Protein AF-A0A5J4P6I8-F1 (afdb_monomer_lite)

Foldseek 3Di:
DVQWDFDPPLDDPVGGAIEGEPQPDQPCPVPPPRPCVVPDDDDDPDDEDEPPPDPDPPNYDDPDPDDDDDDDDDFFDFWDDKDQDDDGCCCSVVNDPDDDDPPTDMDTDTHSVDKDWFKDKDWDAFQAVHKDKDWDDPAWDAPNDGDDRVDDPNTDDDSTGIHMYHDRRHGGDIDIDPGIDID

Sequence (183 aa):
NEAYSPSLDHRQDVGCNDIVDAAHYPWGWEMSGYDDGAWKEARILEQGQPYGLGTGYNWVLTPRDIPLMEEVSQRLGKIRRSNGLTVTDKFLKGQSPVVIPANQKVSVLIDQEFLTTAYPELTVSGGRGSSVRLTYAEALYKNGQKGNRNEIEGREIANAYFDQFYPDGGSNRLFRPLWFKTW

Radius of gyration: 20.54 Å; chains: 1; bounding box: 49×46×52 Å

pLDDT: mean 92.54, std 7.21, range [63.47, 98.38]

Organism: NCBI:txid433724

Structure (mmCIF, N/CA/C/O backbone):
data_AF-A0A5J4P6I8-F1
#
_entry.id   AF-A0A5J4P6I8-F1
#
loop_
_atom_site.group_PDB
_atom_site.id
_atom_site.type_symbol
_atom_site.label_atom_id
_atom_site.label_alt_id
_atom_site.label_comp_id
_atom_site.label_asym_id
_atom_site.label_entity_id
_atom_site.label_seq_id
_atom_site.pdbx_PDB_ins_code
_atom_site.Cartn_x
_atom_site.Cartn_y
_atom_site.Cartn_z
_atom_site.occupancy
_atom_site.B_iso_or_equiv
_atom_site.auth_seq_id
_atom_site.auth_comp_id
_atom_site.auth_asym_id
_atom_site.auth_atom_id
_atom_site.pdbx_PDB_model_num
ATOM 1 N N . ASN A 1 1 ? -2.063 -5.086 -18.030 1.00 70.12 1 ASN A N 1
ATOM 2 C CA . ASN A 1 1 ? -2.481 -5.902 -16.879 1.00 70.12 1 ASN A CA 1
ATOM 3 C C . ASN A 1 1 ? -3.661 -5.178 -16.251 1.00 70.12 1 ASN A C 1
ATOM 5 O O . ASN A 1 1 ? -3.492 -4.019 -15.905 1.00 70.12 1 ASN A O 1
ATOM 9 N N . GLU A 1 2 ? -4.837 -5.806 -16.209 1.00 88.06 2 GLU A N 1
ATOM 10 C CA . GLU A 1 2 ? -6.086 -5.207 -15.699 1.00 88.06 2 GLU A CA 1
ATOM 11 C C . GLU A 1 2 ? -6.138 -5.152 -14.166 1.00 88.06 2 GLU A C 1
ATOM 13 O O . GLU A 1 2 ? -6.984 -4.469 -13.600 1.00 88.06 2 GLU A O 1
ATOM 18 N N . ALA A 1 3 ? -5.195 -5.815 -13.489 1.00 91.81 3 ALA A N 1
ATOM 19 C CA . ALA A 1 3 ? -5.088 -5.794 -12.037 1.00 91.81 3 ALA A CA 1
ATOM 20 C C . ALA A 1 3 ? -4.771 -4.414 -11.472 1.00 91.81 3 ALA A C 1
ATOM 22 O O . ALA A 1 3 ? -5.100 -4.171 -10.323 1.00 91.81 3 ALA A O 1
ATOM 23 N N . TYR A 1 4 ? -4.126 -3.531 -12.238 1.00 91.38 4 TYR A N 1
ATOM 24 C CA . TYR A 1 4 ? -3.725 -2.205 -11.781 1.00 91.38 4 TYR A CA 1
ATOM 25 C C . TYR A 1 4 ? -4.449 -1.120 -12.558 1.00 91.38 4 TYR A C 1
ATOM 27 O O . TYR A 1 4 ? -4.482 -1.133 -13.790 1.00 91.38 4 TYR A O 1
ATOM 35 N N . SER A 1 5 ? -4.943 -0.125 -11.835 1.00 90.50 5 SER A N 1
ATOM 36 C CA . SER A 1 5 ? -5.418 1.119 -12.426 1.00 90.50 5 SER A CA 1
ATOM 37 C C . SER A 1 5 ? -5.009 2.315 -11.566 1.00 90.50 5 SER A C 1
ATOM 39 O O . SER A 1 5 ? -4.973 2.206 -10.338 1.00 90.50 5 SER A O 1
ATOM 41 N N . PRO A 1 6 ? -4.686 3.463 -12.185 1.00 87.25 6 PRO A N 1
ATOM 42 C CA . PRO A 1 6 ? -4.467 4.685 -11.433 1.00 87.25 6 PRO A CA 1
ATOM 43 C C . PRO A 1 6 ? -5.804 5.183 -10.883 1.00 87.25 6 PRO A C 1
ATOM 45 O O . PRO A 1 6 ? -6.789 5.284 -11.622 1.00 87.25 6 PRO A O 1
ATOM 48 N N . SER A 1 7 ? -5.842 5.573 -9.611 1.00 81.62 7 SER A N 1
ATOM 49 C CA . SER A 1 7 ? -6.968 6.366 -9.122 1.00 81.62 7 SER A CA 1
ATOM 50 C C . SER A 1 7 ? -6.955 7.739 -9.784 1.00 81.62 7 SER A C 1
ATOM 52 O O . SER A 1 7 ? -5.907 8.378 -9.919 1.00 81.62 7 SER A O 1
ATOM 54 N N . LEU A 1 8 ? -8.135 8.226 -10.158 1.00 79.00 8 LEU A N 1
ATOM 55 C CA . LEU A 1 8 ? -8.291 9.583 -10.676 1.00 79.00 8 LEU A CA 1
ATOM 56 C C . LEU A 1 8 ? -8.508 10.615 -9.562 1.00 79.00 8 LEU A C 1
ATOM 58 O O . LEU A 1 8 ? -8.435 11.812 -9.843 1.00 79.00 8 LEU A O 1
ATOM 62 N N . ASP A 1 9 ? -8.707 10.158 -8.327 1.00 76.19 9 ASP A N 1
ATOM 63 C CA . ASP A 1 9 ? -8.866 10.999 -7.147 1.00 76.19 9 ASP A CA 1
ATOM 64 C C . ASP A 1 9 ? -7.497 11.403 -6.582 1.00 76.19 9 ASP A C 1
ATOM 66 O O . ASP A 1 9 ? -6.596 10.572 -6.451 1.00 76.19 9 ASP A O 1
ATOM 70 N N . HIS A 1 10 ? -7.358 12.679 -6.201 1.00 69.38 10 HIS A N 1
ATOM 71 C CA . HIS A 1 10 ? -6.150 13.242 -5.577 1.00 69.38 10 HIS A CA 1
ATOM 72 C C . HIS A 1 10 ? -4.845 13.007 -6.371 1.00 69.38 10 HIS A C 1
ATOM 74 O O . HIS A 1 10 ? -3.821 12.636 -5.797 1.00 69.38 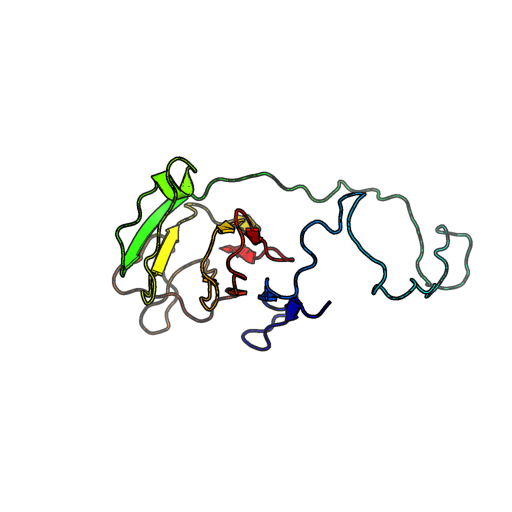10 HIS A O 1
ATOM 80 N N . ARG A 1 11 ? -4.872 13.242 -7.694 1.00 66.56 11 ARG A N 1
ATOM 81 C CA . ARG A 1 11 ? -3.678 13.177 -8.562 1.00 66.56 11 ARG A CA 1
ATOM 82 C C . ARG A 1 11 ? -2.609 14.191 -8.131 1.00 66.56 11 ARG A C 1
ATOM 84 O O . ARG A 1 11 ? -2.944 15.313 -7.753 1.00 66.56 11 ARG A O 1
ATOM 91 N N . GLN A 1 12 ? -1.339 13.808 -8.241 1.00 63.47 12 GLN A N 1
ATOM 92 C CA . GLN A 1 12 ? -0.173 14.656 -7.968 1.00 63.47 12 GLN A CA 1
ATOM 93 C C . GLN A 1 12 ? 0.857 14.552 -9.093 1.00 63.47 12 GLN A C 1
ATOM 95 O O . GLN A 1 12 ? 0.843 13.607 -9.883 1.00 63.47 12 GLN A O 1
ATOM 100 N N . ASP A 1 13 ? 1.800 15.492 -9.091 1.00 64.88 13 ASP A N 1
ATOM 101 C CA . ASP A 1 13 ? 2.867 15.613 -10.090 1.00 64.88 13 ASP A CA 1
ATOM 102 C C . ASP A 1 13 ? 3.827 14.409 -10.112 1.00 64.88 13 ASP A C 1
ATOM 104 O O . ASP A 1 13 ? 4.455 14.135 -11.131 1.00 64.88 13 ASP A O 1
ATOM 108 N N . VAL A 1 14 ? 3.922 13.662 -9.004 1.00 64.75 14 VAL A N 1
ATOM 109 C CA . VAL A 1 14 ? 4.837 12.514 -8.844 1.00 64.75 14 VAL A CA 1
ATOM 110 C C . VAL A 1 14 ? 4.170 11.145 -9.021 1.00 64.75 14 VAL A C 1
ATOM 112 O O . VAL A 1 14 ? 4.841 10.125 -8.894 1.00 64.75 14 VAL A O 1
ATOM 115 N N . GLY A 1 15 ? 2.867 11.095 -9.320 1.00 70.31 15 GLY A N 1
ATOM 116 C CA . GLY A 1 15 ? 2.156 9.845 -9.598 1.00 70.31 15 GLY A CA 1
ATOM 117 C C . GLY A 1 15 ? 0.717 9.803 -9.086 1.00 70.31 15 GLY A C 1
ATOM 118 O O . GLY A 1 15 ? 0.249 10.688 -8.368 1.00 70.31 15 GLY A O 1
ATOM 119 N N . CYS A 1 16 ? 0.006 8.747 -9.480 1.00 79.62 16 CYS A N 1
ATOM 120 C CA . CYS A 1 16 ? -1.340 8.456 -8.991 1.00 79.62 16 CYS A CA 1
ATOM 121 C C . CYS A 1 16 ? -1.294 7.533 -7.763 1.00 79.62 16 CYS A C 1
ATOM 123 O O . CYS A 1 16 ? -0.279 6.919 -7.442 1.00 79.62 16 CYS A O 1
ATOM 125 N N . ASN A 1 17 ? -2.427 7.463 -7.081 1.00 88.50 17 ASN A N 1
ATOM 126 C CA . ASN A 1 17 ? -2.763 6.429 -6.109 1.00 88.50 17 ASN A CA 1
ATOM 127 C C . ASN A 1 17 ? -3.005 5.090 -6.832 1.00 88.50 17 ASN A C 1
ATOM 129 O O . ASN A 1 17 ? -3.569 5.101 -7.934 1.00 88.50 17 ASN A O 1
ATOM 133 N N . ASP A 1 18 ? -2.648 3.962 -6.220 1.00 90.88 18 ASP A N 1
ATOM 134 C CA . ASP A 1 18 ? -2.824 2.644 -6.832 1.00 90.88 18 ASP A CA 1
ATOM 135 C C . ASP A 1 18 ? -4.169 2.017 -6.466 1.00 90.88 18 ASP A C 1
ATOM 137 O O . ASP A 1 18 ? -4.562 1.949 -5.298 1.00 90.88 18 ASP A O 1
ATOM 141 N N . ILE A 1 19 ? -4.867 1.504 -7.477 1.00 94.38 19 ILE A N 1
ATOM 142 C CA . ILE A 1 19 ? -6.018 0.623 -7.303 1.00 94.38 19 ILE A CA 1
ATOM 143 C C . ILE A 1 19 ? -5.641 -0.752 -7.845 1.00 94.38 19 ILE A C 1
ATOM 145 O O . ILE A 1 19 ? -5.364 -0.886 -9.039 1.00 94.38 19 ILE A O 1
ATOM 149 N N . VAL A 1 20 ? -5.655 -1.763 -6.972 1.00 95.62 20 VAL A N 1
ATOM 150 C CA . VAL A 1 20 ? -5.327 -3.147 -7.325 1.00 95.62 20 VAL A CA 1
ATOM 151 C C . VAL A 1 20 ? -6.529 -4.060 -7.147 1.00 95.62 20 VAL A C 1
ATOM 153 O O . VAL A 1 20 ? -7.048 -4.209 -6.037 1.00 95.62 20 VAL A O 1
ATOM 156 N N . ASP A 1 21 ? -6.932 -4.719 -8.227 1.00 97.12 21 ASP A N 1
ATOM 157 C CA . ASP A 1 21 ? -7.884 -5.823 -8.206 1.00 97.12 21 ASP A CA 1
ATOM 158 C C . ASP A 1 21 ? -7.139 -7.160 -8.244 1.00 97.12 21 ASP A C 1
ATOM 160 O O . ASP A 1 21 ? -6.591 -7.577 -9.269 1.00 97.12 21 ASP A O 1
ATOM 164 N N . ALA A 1 22 ? -7.117 -7.845 -7.099 1.00 97.06 22 ALA A N 1
ATOM 165 C CA . ALA A 1 22 ? -6.408 -9.108 -6.953 1.00 97.06 22 ALA A CA 1
ATOM 166 C C . ALA A 1 22 ? -7.011 -10.240 -7.787 1.00 97.06 22 ALA A C 1
ATOM 168 O O . ALA A 1 22 ? -6.310 -11.225 -8.015 1.00 97.06 22 ALA A O 1
ATOM 169 N N . ALA A 1 23 ? -8.269 -10.126 -8.230 1.00 96.56 23 ALA A N 1
ATOM 170 C CA . ALA A 1 23 ? -8.894 -11.138 -9.078 1.00 96.56 23 ALA A CA 1
ATOM 171 C C . ALA A 1 23 ? -8.227 -11.223 -10.460 1.00 96.56 23 ALA A C 1
ATOM 173 O O . ALA A 1 23 ? -8.217 -12.289 -11.070 1.00 96.56 23 ALA A O 1
ATOM 174 N N . HIS A 1 24 ? -7.632 -10.118 -10.922 1.00 95.50 24 HIS A N 1
ATOM 175 C CA . HIS A 1 24 ? -6.929 -10.027 -12.203 1.00 95.50 24 HIS A CA 1
ATOM 176 C C . HIS A 1 24 ? -5.403 -10.093 -12.054 1.00 95.50 24 HIS A C 1
ATOM 178 O O . HIS A 1 24 ? -4.680 -10.080 -13.052 1.00 95.50 24 HIS A O 1
ATOM 184 N N . TYR A 1 25 ? -4.887 -10.128 -10.822 1.00 95.25 25 TYR A N 1
ATOM 185 C CA . TYR A 1 25 ? -3.449 -10.153 -10.581 1.00 95.25 25 TYR A CA 1
ATOM 186 C C . TYR A 1 25 ? -2.867 -11.525 -10.962 1.00 95.25 25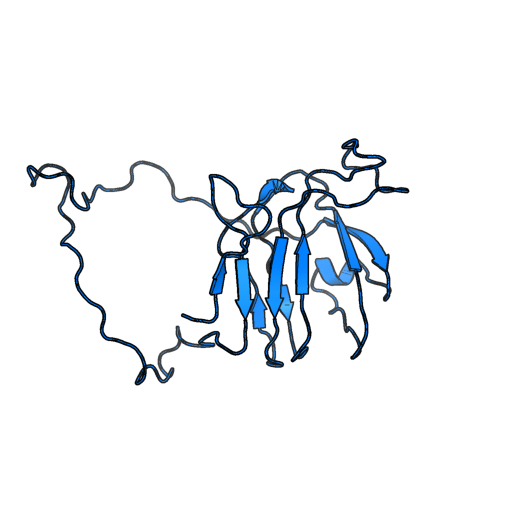 TYR A C 1
ATOM 188 O O . TYR A 1 25 ? -3.392 -12.550 -10.518 1.00 95.25 25 TYR A O 1
ATOM 196 N N . PRO A 1 26 ? -1.770 -11.584 -11.742 1.00 94.44 26 PRO A N 1
ATOM 197 C CA . PRO A 1 26 ? -1.192 -12.838 -12.219 1.00 94.44 26 PRO A CA 1
ATOM 198 C C . PRO A 1 26 ? -0.360 -13.503 -11.113 1.00 94.44 26 PRO A C 1
ATOM 200 O O . PRO A 1 26 ? 0.867 -13.518 -11.132 1.00 94.44 26 PRO A O 1
ATOM 203 N N . TRP A 1 27 ? -1.019 -13.993 -10.066 1.00 94.75 27 TRP A N 1
ATOM 204 C CA . TRP A 1 27 ? -0.339 -14.549 -8.899 1.00 94.75 27 TRP A CA 1
ATOM 205 C C . TRP A 1 27 ? 0.584 -15.711 -9.280 1.00 94.75 27 TRP A C 1
ATOM 207 O O . TRP A 1 27 ? 0.142 -16.694 -9.866 1.00 94.75 27 TRP A O 1
ATOM 217 N N . GLY A 1 28 ? 1.857 -15.613 -8.886 1.00 94.31 28 GLY A N 1
ATOM 218 C CA . GLY A 1 28 ? 2.868 -16.631 -9.176 1.00 94.31 28 GLY A CA 1
ATOM 219 C C . GLY A 1 28 ? 3.540 -16.505 -10.544 1.00 94.31 28 GLY A C 1
ATOM 220 O O . GLY A 1 28 ? 4.307 -17.395 -10.883 1.00 94.31 28 GLY A O 1
ATOM 221 N N . TRP A 1 29 ? 3.306 -15.427 -11.302 1.00 94.75 29 TRP A N 1
ATOM 222 C CA . TRP A 1 29 ? 3.911 -15.218 -12.629 1.00 94.75 29 TRP A CA 1
ATOM 223 C C . TRP A 1 29 ? 5.443 -15.269 -12.665 1.00 94.75 29 TRP A C 1
ATOM 225 O O . TRP A 1 29 ? 6.024 -15.604 -13.687 1.00 94.75 29 TRP A O 1
ATOM 235 N N . GLU A 1 30 ? 6.102 -14.963 -11.548 1.00 94.69 30 GLU A N 1
ATOM 236 C CA . GLU A 1 30 ? 7.565 -15.010 -11.414 1.00 94.69 30 GLU A CA 1
ATOM 237 C C . GLU A 1 30 ? 8.099 -16.448 -11.263 1.00 94.69 30 GLU A C 1
ATOM 239 O O . GLU A 1 30 ? 9.309 -16.676 -11.256 1.00 94.69 30 GLU A O 1
ATOM 244 N N . MET A 1 31 ? 7.211 -17.435 -11.111 1.00 96.19 31 MET A N 1
ATOM 245 C CA . MET A 1 31 ? 7.568 -18.831 -10.888 1.00 96.19 31 MET A CA 1
ATOM 246 C C . MET A 1 31 ? 7.651 -19.590 -12.215 1.00 96.19 31 MET A C 1
ATOM 248 O O . MET A 1 31 ? 6.774 -19.480 -13.063 1.00 96.19 31 MET A O 1
ATOM 252 N N . SER A 1 32 ? 8.646 -20.473 -12.339 1.00 95.06 32 SER A N 1
ATOM 253 C CA . SER A 1 32 ? 8.934 -21.260 -13.556 1.00 95.06 32 SER A CA 1
ATOM 254 C C . SER A 1 32 ? 7.780 -22.126 -14.098 1.00 95.06 32 SER A C 1
ATOM 256 O O . SER A 1 32 ? 7.913 -22.662 -15.193 1.00 95.06 32 SER A O 1
ATOM 258 N N . GLY A 1 33 ? 6.704 -22.337 -13.336 1.00 95.69 33 GLY A N 1
ATOM 259 C CA . GLY A 1 33 ? 5.559 -23.169 -13.727 1.00 95.69 33 GLY A CA 1
ATOM 260 C C . GLY A 1 33 ? 4.278 -22.384 -14.005 1.00 95.69 33 GLY A C 1
ATOM 261 O O . GLY A 1 33 ? 3.211 -22.990 -14.066 1.00 95.69 33 GLY A O 1
ATOM 262 N N . TYR A 1 34 ? 4.354 -21.057 -14.082 1.00 96.44 34 TYR A N 1
ATOM 263 C CA . TYR A 1 34 ? 3.201 -20.233 -14.412 1.00 96.44 34 TYR A CA 1
ATOM 264 C C . TYR A 1 34 ? 2.786 -20.440 -15.875 1.00 96.44 34 TYR A C 1
ATOM 266 O O . TYR A 1 34 ? 3.639 -20.490 -16.755 1.00 96.44 34 TYR A O 1
ATOM 274 N N . ASP A 1 35 ? 1.482 -20.557 -16.126 1.00 95.69 35 ASP A N 1
ATOM 275 C CA . ASP A 1 35 ? 0.940 -20.620 -17.486 1.00 95.69 35 ASP A CA 1
ATOM 276 C C . ASP A 1 35 ? 0.819 -19.204 -18.062 1.00 95.69 35 ASP A C 1
ATOM 278 O O . ASP A 1 35 ? -0.120 -18.457 -17.769 1.00 95.69 35 ASP A O 1
ATOM 282 N N . ASP A 1 36 ? 1.807 -18.823 -18.864 1.00 94.81 36 ASP A N 1
ATOM 283 C CA . ASP A 1 36 ? 1.885 -17.554 -19.578 1.00 94.81 36 ASP A CA 1
ATOM 284 C C . ASP A 1 36 ? 1.403 -17.655 -21.037 1.00 94.81 36 ASP A C 1
ATOM 286 O O . ASP A 1 36 ? 1.549 -16.698 -21.794 1.00 94.81 36 ASP A O 1
ATOM 290 N N . GLY A 1 37 ? 0.737 -18.747 -21.441 1.00 95.50 37 GLY A N 1
ATOM 291 C CA . GLY A 1 37 ? 0.322 -18.969 -22.835 1.00 95.50 37 GLY A CA 1
ATOM 292 C C . GLY A 1 37 ? -0.653 -17.927 -23.408 1.00 95.50 37 GLY A C 1
ATOM 293 O O . GLY A 1 37 ? -0.800 -17.811 -24.624 1.00 95.50 37 GLY A O 1
ATOM 294 N N . ALA A 1 38 ? -1.316 -17.144 -22.550 1.00 93.62 38 ALA A N 1
ATOM 295 C CA . ALA A 1 38 ? -2.182 -16.029 -22.946 1.00 93.62 38 ALA A CA 1
ATOM 296 C C . ALA A 1 38 ? -1.450 -14.674 -23.042 1.00 93.62 38 ALA A C 1
ATOM 298 O O . ALA A 1 38 ? -2.068 -13.657 -23.384 1.00 93.62 38 ALA A O 1
ATOM 299 N N . TRP A 1 39 ? -0.163 -14.614 -22.693 1.00 93.88 39 TRP A N 1
ATOM 300 C CA . TRP A 1 39 ? 0.610 -13.381 -22.750 1.00 93.88 39 TRP A CA 1
ATOM 301 C C . TRP A 1 39 ? 0.876 -12.971 -24.193 1.00 93.88 39 TRP A C 1
ATOM 303 O O . TRP A 1 39 ? 0.975 -13.781 -25.111 1.00 93.88 39 TRP A O 1
ATOM 313 N N . LYS A 1 40 ? 0.966 -11.659 -24.401 1.00 94.44 40 LYS A N 1
ATOM 314 C CA . LY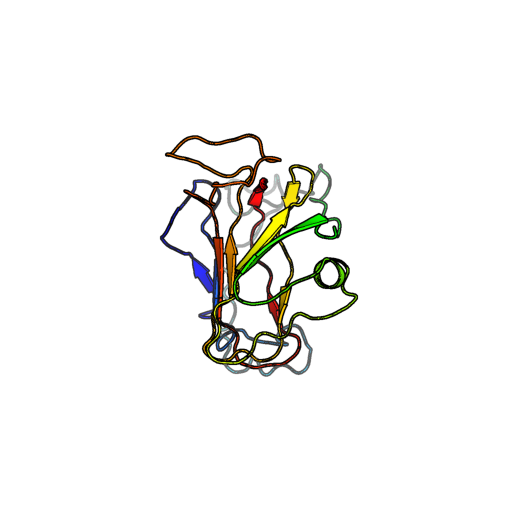S A 1 40 ? 1.350 -11.110 -25.698 1.00 94.44 40 LYS A CA 1
ATOM 315 C C . LYS A 1 40 ? 2.865 -11.102 -25.796 1.00 94.44 40 LYS A C 1
ATOM 317 O O . LYS A 1 40 ? 3.534 -10.714 -24.841 1.00 94.44 40 LYS A O 1
ATOM 322 N N . GLU A 1 41 ? 3.364 -11.428 -26.979 1.00 95.81 41 GLU A N 1
ATOM 323 C CA . GLU A 1 41 ? 4.781 -11.313 -27.304 1.00 95.81 41 GLU A CA 1
ATOM 324 C C . GLU A 1 41 ? 5.307 -9.902 -27.020 1.00 95.81 41 GLU A C 1
ATOM 326 O O . GLU A 1 41 ? 4.676 -8.889 -27.357 1.00 95.81 41 GLU A O 1
ATOM 331 N N . ALA A 1 42 ? 6.486 -9.839 -26.403 1.00 95.12 42 ALA A N 1
ATOM 332 C CA . ALA A 1 42 ? 7.185 -8.583 -26.205 1.00 95.12 42 ALA A CA 1
ATOM 333 C C . ALA A 1 42 ? 7.598 -8.007 -27.566 1.00 95.12 42 ALA A C 1
ATOM 335 O O . ALA A 1 42 ? 8.070 -8.718 -28.453 1.00 95.12 42 ALA A O 1
ATOM 336 N N . ARG A 1 43 ? 7.450 -6.690 -27.730 1.00 95.19 43 ARG A N 1
ATOM 337 C CA . ARG A 1 43 ? 7.905 -5.981 -28.931 1.00 95.19 43 ARG A CA 1
ATOM 338 C C . ARG A 1 43 ? 9.077 -5.078 -28.597 1.00 95.19 43 ARG A C 1
ATOM 340 O O . ARG A 1 43 ? 9.061 -4.383 -27.582 1.00 95.19 43 ARG A O 1
ATOM 347 N N . ILE A 1 44 ? 10.056 -5.041 -29.491 1.00 92.19 44 ILE A N 1
ATOM 348 C CA . ILE A 1 44 ? 11.136 -4.060 -29.423 1.00 92.19 44 ILE A CA 1
ATOM 349 C C . ILE A 1 44 ? 10.529 -2.688 -29.727 1.00 92.19 44 ILE A C 1
ATOM 351 O O . ILE A 1 44 ? 9.868 -2.517 -30.751 1.00 92.19 44 ILE A O 1
ATOM 355 N N . LEU A 1 45 ? 10.724 -1.729 -28.821 1.00 89.81 45 LEU A N 1
ATOM 356 C CA . LEU A 1 45 ? 10.380 -0.330 -29.072 1.00 89.81 45 LEU A CA 1
ATOM 357 C C . LEU A 1 45 ? 11.554 0.359 -29.766 1.00 89.81 45 LEU A C 1
ATOM 359 O O . LEU A 1 45 ? 11.434 0.777 -30.911 1.00 89.81 45 LEU A O 1
ATOM 363 N N . GLU A 1 46 ? 12.702 0.406 -29.094 1.00 87.94 46 GLU A N 1
ATOM 364 C CA . GLU A 1 46 ? 13.939 1.003 -29.592 1.00 87.94 46 GLU A CA 1
ATOM 365 C C . GLU A 1 46 ? 15.148 0.269 -29.000 1.00 87.94 46 GLU A C 1
ATOM 367 O O . GLU A 1 46 ? 15.046 -0.393 -27.964 1.00 87.94 46 GLU A O 1
ATOM 372 N N . GLN A 1 47 ? 16.302 0.380 -29.658 1.00 87.75 47 GLN A N 1
ATOM 373 C CA . GLN A 1 47 ? 17.557 -0.182 -29.168 1.00 87.75 47 GLN A CA 1
ATOM 374 C C . GLN A 1 47 ? 18.288 0.843 -28.293 1.00 87.75 47 GLN A C 1
ATOM 376 O O . GLN A 1 47 ? 18.534 1.965 -28.732 1.00 87.75 47 GLN A O 1
ATOM 381 N N . GLY A 1 48 ? 18.681 0.443 -27.082 1.00 89.75 48 GLY A N 1
ATOM 382 C CA . GLY A 1 48 ? 19.535 1.265 -26.224 1.00 89.75 48 GLY A CA 1
ATOM 383 C C . GLY A 1 48 ? 20.957 1.393 -26.775 1.00 89.75 48 GLY A C 1
ATOM 384 O O . GLY A 1 48 ? 21.500 0.434 -27.328 1.00 89.75 48 GLY A O 1
ATOM 385 N N . GLN A 1 49 ? 21.567 2.568 -26.614 1.00 89.94 49 GLN A N 1
ATOM 386 C CA . GLN A 1 49 ? 22.912 2.863 -27.122 1.00 89.94 49 GLN A CA 1
ATOM 387 C C . GLN A 1 49 ? 23.847 3.302 -25.992 1.00 89.94 49 GLN A C 1
ATOM 389 O O . GLN A 1 49 ? 23.456 4.148 -25.191 1.00 89.94 49 GLN A O 1
ATOM 394 N N . PRO A 1 50 ? 25.088 2.790 -25.909 1.00 89.94 50 PRO A N 1
ATOM 395 C CA . PRO A 1 50 ? 26.068 3.307 -24.961 1.00 89.94 50 PRO A CA 1
ATOM 396 C C . PRO A 1 50 ? 26.314 4.808 -25.148 1.00 89.94 50 PRO A C 1
ATOM 398 O O . PRO A 1 50 ? 26.370 5.306 -26.278 1.00 89.94 50 PRO A O 1
ATOM 401 N N . TYR A 1 51 ? 26.503 5.519 -24.037 1.00 88.75 51 TYR A N 1
ATOM 402 C CA . TYR A 1 51 ? 26.878 6.931 -24.051 1.00 88.75 51 TYR A CA 1
ATOM 403 C C . TYR A 1 51 ? 28.110 7.179 -24.942 1.00 88.75 51 TYR A C 1
ATOM 405 O O . TYR A 1 51 ? 29.133 6.508 -24.805 1.00 88.75 51 TYR A O 1
ATOM 413 N N . GLY A 1 52 ? 28.007 8.145 -25.862 1.00 87.19 52 GLY A N 1
ATOM 414 C CA . GLY A 1 52 ? 29.095 8.562 -26.756 1.00 87.19 52 GLY A CA 1
ATOM 415 C C . GLY A 1 52 ? 29.174 7.859 -28.119 1.00 87.19 52 GLY A C 1
ATOM 416 O O . GLY A 1 52 ? 30.000 8.262 -28.934 1.00 87.19 52 GLY A O 1
ATOM 417 N N . LEU A 1 53 ? 28.337 6.850 -28.403 1.00 85.06 53 LEU A N 1
ATOM 418 C CA . LEU A 1 53 ? 28.337 6.158 -29.707 1.00 85.06 53 LEU A CA 1
ATOM 419 C C . LEU A 1 53 ? 27.294 6.684 -30.708 1.00 85.06 53 LEU A C 1
ATOM 421 O O . LEU A 1 53 ? 27.458 6.497 -31.912 1.00 85.06 53 LEU A O 1
ATOM 425 N N . GLY A 1 54 ? 26.223 7.316 -30.226 1.00 77.06 54 GLY A N 1
ATOM 426 C CA . GLY A 1 54 ? 25.109 7.799 -31.044 1.00 77.06 54 GLY A CA 1
ATOM 427 C C . GLY A 1 54 ? 25.084 9.317 -31.212 1.00 77.06 54 GLY A C 1
ATOM 428 O O . GLY A 1 54 ? 25.603 10.057 -30.381 1.00 77.06 54 GLY A O 1
ATOM 429 N N . THR A 1 55 ? 24.429 9.788 -32.275 1.00 75.56 55 THR A N 1
ATOM 430 C CA . THR A 1 55 ? 24.126 11.216 -32.498 1.00 75.56 55 THR A CA 1
ATOM 431 C C . THR A 1 55 ? 22.712 11.609 -32.050 1.00 75.56 55 THR A C 1
ATOM 433 O O . THR A 1 55 ? 22.369 12.788 -32.086 1.00 75.56 55 THR A O 1
ATOM 436 N N . GLY A 1 56 ? 21.886 10.638 -31.640 1.00 73.38 56 GLY A N 1
ATOM 437 C CA . GLY A 1 56 ? 20.525 10.842 -31.135 1.00 73.38 56 GLY A CA 1
ATOM 438 C C . GLY A 1 56 ? 20.416 10.653 -29.619 1.00 73.38 56 GLY A C 1
ATOM 439 O O . GLY A 1 56 ? 21.274 10.034 -28.997 1.00 73.38 56 GLY A O 1
ATOM 440 N N . TYR A 1 57 ? 19.329 11.150 -29.028 1.00 69.44 57 TYR A N 1
ATOM 441 C CA . TYR A 1 57 ? 19.040 11.057 -27.587 1.00 69.44 57 TYR A CA 1
ATOM 442 C C . TYR A 1 57 ? 18.163 9.845 -27.217 1.00 69.44 57 TYR A C 1
ATOM 444 O O . TYR A 1 57 ? 17.385 9.906 -26.267 1.00 69.44 57 TYR A O 1
ATOM 452 N N . ASN A 1 58 ? 18.258 8.739 -27.957 1.00 75.62 58 ASN A N 1
ATOM 453 C CA . ASN A 1 58 ? 17.367 7.591 -27.769 1.00 75.62 58 ASN A CA 1
ATOM 454 C C . ASN A 1 58 ? 18.000 6.572 -26.810 1.00 75.62 58 ASN A C 1
ATOM 456 O O . ASN A 1 58 ? 19.082 6.060 -27.090 1.00 75.62 58 ASN A O 1
ATOM 460 N N . TRP A 1 59 ? 17.328 6.300 -25.682 1.00 85.19 59 TRP A N 1
ATOM 461 C CA . TRP A 1 59 ? 17.682 5.285 -24.669 1.00 85.19 59 TRP A CA 1
ATOM 462 C C . TRP A 1 59 ? 19.192 5.138 -24.412 1.00 85.19 59 TRP A C 1
ATOM 464 O O . TRP A 1 59 ? 19.763 4.051 -24.531 1.00 85.19 59 TRP A O 1
ATOM 474 N N . VAL A 1 60 ? 19.847 6.254 -24.078 1.00 90.56 60 VAL A N 1
ATOM 475 C CA . VAL A 1 60 ? 21.291 6.286 -23.823 1.00 90.56 60 VAL A CA 1
ATOM 476 C C . VAL A 1 60 ? 21.615 5.546 -22.525 1.00 90.56 60 VAL A C 1
ATOM 478 O O . VAL A 1 60 ? 21.118 5.889 -21.453 1.00 90.56 60 VAL A O 1
ATOM 481 N N . LEU A 1 61 ? 22.471 4.535 -22.623 1.00 91.44 61 LEU A N 1
ATOM 482 C CA . LEU A 1 61 ? 22.902 3.693 -21.518 1.00 91.44 61 LEU A CA 1
ATOM 483 C C . LEU A 1 61 ? 24.256 4.183 -21.002 1.00 91.44 61 LEU A C 1
ATOM 485 O O . LEU A 1 61 ? 25.256 4.172 -21.721 1.00 91.44 61 LEU A O 1
ATOM 489 N N . THR A 1 62 ? 24.295 4.579 -19.735 1.00 92.06 62 THR A N 1
ATOM 490 C CA . THR A 1 62 ? 25.526 4.897 -19.009 1.00 92.06 62 THR A CA 1
ATOM 491 C C . THR A 1 62 ? 25.559 4.097 -17.711 1.00 92.06 62 THR A C 1
ATOM 493 O O . THR A 1 62 ? 24.503 3.902 -17.098 1.00 92.06 62 THR A O 1
ATOM 496 N N . PRO A 1 63 ? 26.734 3.621 -17.262 1.00 94.12 63 PRO A N 1
ATOM 497 C CA . PRO A 1 63 ? 26.874 3.117 -15.907 1.00 94.12 63 PRO A CA 1
ATOM 498 C C . PRO A 1 63 ? 26.391 4.170 -14.908 1.00 94.12 63 PRO A C 1
ATOM 500 O O . PRO A 1 63 ? 26.691 5.356 -15.048 1.00 94.12 63 PRO A O 1
ATOM 503 N N . ARG A 1 64 ? 25.626 3.725 -13.911 1.00 93.94 64 ARG A N 1
ATOM 504 C CA . ARG A 1 64 ? 25.208 4.572 -12.795 1.00 93.94 64 ARG A CA 1
ATOM 505 C C . ARG A 1 64 ? 26.444 4.950 -11.967 1.00 93.94 64 ARG A C 1
ATOM 507 O O . ARG A 1 64 ? 27.234 4.073 -11.630 1.00 93.94 64 ARG A O 1
ATOM 514 N N . ASP A 1 65 ? 26.577 6.226 -11.621 1.00 96.00 65 ASP A N 1
ATOM 515 C CA . ASP A 1 65 ? 27.668 6.796 -10.812 1.00 96.00 65 ASP A CA 1
ATOM 516 C C . ASP A 1 65 ? 27.254 7.132 -9.364 1.00 96.00 65 ASP A C 1
ATOM 518 O O . ASP A 1 65 ? 28.100 7.451 -8.530 1.00 96.00 65 ASP A O 1
ATOM 522 N N . ILE A 1 66 ? 25.962 7.008 -9.049 1.00 96.06 66 ILE A N 1
ATOM 523 C CA . ILE A 1 66 ? 25.388 7.145 -7.705 1.00 96.06 66 ILE A CA 1
ATOM 524 C C . ILE A 1 66 ? 24.934 5.787 -7.131 1.00 96.06 66 ILE A C 1
ATOM 526 O O . ILE A 1 66 ? 24.726 4.831 -7.881 1.00 96.06 66 ILE A O 1
ATOM 530 N N . PRO A 1 67 ? 24.738 5.659 -5.808 1.00 95.75 67 PRO A N 1
ATOM 531 C CA . PRO A 1 67 ? 24.176 4.446 -5.216 1.00 95.75 67 PRO A CA 1
ATOM 532 C C . PRO A 1 67 ? 22.768 4.108 -5.733 1.00 95.75 67 PRO A C 1
ATOM 534 O O . PRO A 1 67 ? 22.037 4.964 -6.238 1.00 95.75 67 PRO A O 1
ATOM 537 N N . LEU A 1 68 ? 22.375 2.840 -5.587 1.00 94.38 68 LEU A N 1
ATOM 538 C CA . LEU A 1 68 ? 20.979 2.436 -5.754 1.00 94.38 68 LEU A CA 1
ATOM 539 C C . LEU A 1 68 ? 20.113 3.086 -4.672 1.00 94.38 68 LEU A C 1
ATOM 541 O O . LEU A 1 68 ? 20.580 3.336 -3.562 1.00 94.38 68 LEU A O 1
ATOM 545 N N . MET A 1 69 ? 18.843 3.314 -4.999 1.00 92.25 69 MET A N 1
ATOM 546 C CA . MET A 1 69 ? 17.848 3.639 -3.985 1.00 92.25 69 MET A CA 1
ATOM 547 C C . MET A 1 69 ? 17.769 2.477 -2.992 1.00 92.25 69 MET A C 1
ATOM 549 O O . MET A 1 69 ? 17.678 1.321 -3.405 1.00 92.25 69 MET A O 1
ATOM 553 N N . GLU A 1 70 ? 17.860 2.788 -1.703 1.00 93.25 70 GLU A N 1
ATOM 554 C CA . GLU A 1 70 ? 17.778 1.792 -0.641 1.00 93.25 70 GLU A CA 1
ATOM 555 C C . GLU A 1 70 ? 16.347 1.655 -0.125 1.00 93.25 70 GLU A C 1
ATOM 557 O O . GLU A 1 70 ? 15.605 2.631 -0.021 1.00 93.25 70 GLU A O 1
ATOM 562 N N . GLU A 1 71 ? 15.982 0.431 0.240 1.00 93.12 71 GLU A N 1
ATOM 563 C CA . GLU A 1 71 ? 14.742 0.126 0.939 1.00 93.12 71 GLU A CA 1
ATOM 564 C C . GLU A 1 71 ? 15.091 -0.686 2.183 1.00 93.12 71 GLU A C 1
ATOM 566 O O . GLU A 1 71 ? 15.790 -1.699 2.115 1.00 93.12 71 GLU A O 1
ATOM 571 N N . VAL A 1 72 ? 14.614 -0.229 3.339 1.00 94.69 72 VAL A N 1
ATOM 572 C CA . VAL A 1 72 ? 14.839 -0.897 4.621 1.00 94.69 72 VAL A CA 1
ATOM 573 C C . VAL A 1 72 ? 13.490 -1.245 5.221 1.00 94.69 72 VAL A C 1
ATOM 575 O O . VAL A 1 72 ? 12.647 -0.374 5.423 1.00 94.69 72 VAL A O 1
ATOM 578 N N . SER A 1 73 ? 13.292 -2.524 5.542 1.00 94.38 73 SER A N 1
ATOM 579 C CA . SER A 1 73 ? 12.074 -2.987 6.207 1.00 94.38 73 SER A CA 1
ATOM 580 C C . SER A 1 73 ? 11.905 -2.299 7.565 1.00 94.38 73 SER A C 1
ATOM 582 O O . SER A 1 73 ? 12.761 -2.412 8.443 1.00 94.38 73 SER A O 1
ATOM 584 N N . GLN A 1 74 ? 10.753 -1.660 7.770 1.00 93.69 74 GLN A N 1
ATOM 585 C CA . GLN A 1 74 ? 10.374 -1.003 9.021 1.00 93.69 74 GLN A CA 1
ATOM 586 C C . GLN A 1 74 ? 9.072 -1.600 9.560 1.00 93.69 74 GLN A C 1
ATOM 588 O O . GLN A 1 74 ? 8.174 -1.972 8.807 1.00 93.69 74 GLN A O 1
ATOM 593 N N . ARG A 1 75 ? 8.954 -1.695 10.888 1.00 93.69 75 ARG A N 1
ATOM 594 C CA . ARG A 1 75 ? 7.679 -2.026 11.536 1.00 93.69 75 ARG A CA 1
ATOM 595 C C . ARG A 1 75 ? 6.902 -0.748 11.820 1.00 93.69 75 ARG A C 1
ATOM 597 O O . ARG A 1 75 ? 7.490 0.261 12.204 1.00 93.69 75 ARG A O 1
ATOM 604 N N . LEU A 1 76 ? 5.585 -0.828 11.649 1.00 95.25 76 LEU A N 1
ATOM 605 C CA . LEU A 1 76 ? 4.672 0.251 12.010 1.00 95.25 76 LEU A CA 1
ATOM 606 C C . LEU A 1 76 ? 4.654 0.436 13.534 1.00 95.25 76 LEU A C 1
ATOM 608 O O . LEU A 1 76 ? 4.675 -0.552 14.269 1.00 95.25 76 LEU A O 1
ATOM 612 N N . GLY A 1 77 ? 4.613 1.692 13.986 1.00 94.38 77 GLY A N 1
ATOM 613 C CA . GLY A 1 77 ? 4.808 2.062 15.392 1.00 94.38 77 GLY A CA 1
ATOM 614 C C . GLY A 1 77 ? 3.702 1.571 16.328 1.00 94.38 77 GLY A C 1
ATOM 615 O O . GLY A 1 77 ? 3.888 0.609 17.076 1.00 94.38 77 GLY A O 1
ATOM 616 N N . LYS A 1 78 ? 2.539 2.233 16.305 1.00 96.56 78 LYS A N 1
ATOM 617 C CA . LYS A 1 78 ? 1.438 1.937 17.240 1.00 96.56 78 LYS A CA 1
ATOM 618 C C . LYS A 1 78 ? 0.050 2.217 16.688 1.00 96.56 78 LYS A C 1
ATOM 620 O O . LYS A 1 78 ? -0.150 3.084 15.837 1.00 96.56 78 LYS A O 1
ATOM 625 N N . ILE A 1 79 ? -0.939 1.527 17.241 1.00 97.69 79 ILE A N 1
ATOM 626 C CA . ILE A 1 79 ? -2.354 1.768 16.976 1.00 97.69 79 ILE A CA 1
ATOM 627 C C . ILE A 1 79 ? -2.857 2.873 17.901 1.00 97.69 79 ILE A C 1
ATOM 629 O O . ILE A 1 79 ? -2.824 2.762 19.123 1.00 97.69 79 ILE A O 1
ATOM 633 N N . ARG A 1 80 ? -3.359 3.953 17.301 1.00 97.25 80 ARG A N 1
ATOM 634 C CA . ARG A 1 80 ? -3.877 5.127 18.018 1.00 97.25 80 ARG A CA 1
ATOM 635 C C . ARG A 1 80 ? -5.388 5.106 18.192 1.00 97.25 80 ARG A C 1
ATOM 637 O O . ARG A 1 80 ? -5.898 5.657 19.162 1.00 97.25 80 ARG A O 1
ATOM 644 N N . ARG A 1 81 ? -6.109 4.512 17.239 1.00 97.38 81 ARG A N 1
ATOM 645 C CA . ARG A 1 81 ? -7.575 4.416 17.242 1.00 97.38 81 ARG A CA 1
ATOM 646 C C . ARG A 1 81 ? -8.001 3.196 16.439 1.00 97.38 81 ARG A C 1
ATOM 648 O O . ARG A 1 81 ? -7.445 2.943 15.376 1.00 97.38 81 ARG A O 1
ATOM 655 N N . SER A 1 82 ? -9.001 2.470 16.920 1.00 97.44 82 SER A N 1
ATOM 656 C CA . SER A 1 82 ? -9.666 1.414 16.156 1.00 97.44 82 SER A CA 1
ATOM 657 C C . SER A 1 82 ? -11.179 1.553 16.299 1.00 97.44 82 SER A C 1
ATOM 659 O O . SER A 1 82 ? -11.665 1.961 17.353 1.00 97.44 82 SER A O 1
ATOM 661 N N . ASN A 1 83 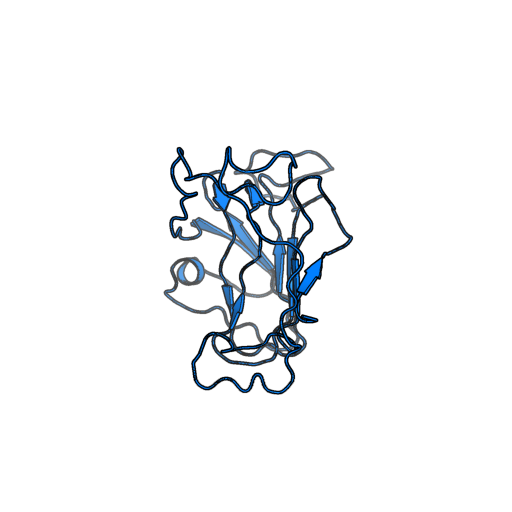? -11.918 1.284 15.225 1.00 97.19 83 ASN A N 1
ATOM 662 C CA . ASN A 1 83 ? -13.378 1.305 15.213 1.00 97.19 83 ASN A CA 1
ATOM 663 C C . ASN A 1 83 ? -13.911 0.045 14.525 1.00 97.19 83 ASN A C 1
ATOM 665 O O . ASN A 1 83 ? -13.333 -0.405 13.538 1.00 97.19 83 ASN A O 1
ATOM 669 N N . GLY A 1 84 ? -15.005 -0.521 15.039 1.00 96.94 84 GLY A N 1
ATOM 670 C CA . GLY A 1 84 ? -15.615 -1.762 14.535 1.00 96.94 84 GLY A CA 1
ATOM 671 C C . GLY A 1 84 ? -14.952 -3.063 15.013 1.00 96.94 84 GLY A C 1
ATOM 672 O O . GLY A 1 84 ? -15.594 -4.111 14.984 1.00 96.94 84 GLY A O 1
ATOM 673 N N . LEU A 1 85 ? -13.703 -3.010 15.488 1.00 96.62 85 LEU A N 1
ATOM 674 C CA . LEU A 1 85 ? -12.985 -4.126 16.110 1.00 96.62 85 LEU A CA 1
ATOM 675 C C . LEU A 1 85 ? -11.833 -3.588 16.968 1.00 96.62 85 LEU A C 1
ATOM 677 O O . LEU A 1 85 ? -11.183 -2.620 16.578 1.00 96.62 85 LEU A O 1
ATOM 681 N N . THR A 1 86 ? -11.538 -4.231 18.098 1.00 96.44 86 THR A N 1
ATOM 682 C CA . THR A 1 86 ? -10.318 -3.941 18.861 1.00 96.44 86 THR A CA 1
ATOM 683 C C . THR A 1 86 ? -9.105 -4.504 18.134 1.00 96.44 86 THR A C 1
ATOM 685 O O . THR A 1 86 ? -8.984 -5.714 17.949 1.00 96.44 86 THR A O 1
ATOM 688 N N . VAL A 1 87 ? -8.176 -3.625 17.765 1.00 97.50 87 VAL A N 1
ATOM 689 C CA . VAL A 1 87 ? -6.902 -4.006 17.150 1.00 97.50 87 VAL A CA 1
ATOM 690 C C . VAL A 1 87 ? -5.762 -3.587 18.070 1.00 97.50 87 VAL A C 1
ATOM 692 O O . VAL A 1 87 ? -5.765 -2.477 18.595 1.00 97.50 87 VAL A O 1
ATOM 695 N N . THR A 1 88 ? -4.799 -4.483 18.288 1.00 96.25 88 THR A N 1
ATOM 696 C CA . THR A 1 88 ? -3.647 -4.243 19.174 1.00 96.25 88 THR A CA 1
ATOM 697 C C . THR A 1 88 ? -2.345 -4.212 18.382 1.00 96.25 88 THR A C 1
ATOM 699 O O . THR A 1 88 ? -2.262 -4.795 17.300 1.00 96.25 88 THR A O 1
ATOM 702 N N . ASP A 1 89 ? -1.295 -3.617 18.952 1.00 97.00 89 ASP A N 1
ATOM 703 C CA . ASP A 1 89 ? 0.034 -3.527 18.324 1.00 97.00 89 ASP A CA 1
ATOM 704 C C . ASP A 1 89 ? 0.671 -4.893 18.020 1.00 97.00 89 ASP A C 1
ATOM 706 O O . ASP A 1 89 ? 1.637 -4.970 17.261 1.00 97.00 89 ASP A O 1
ATOM 710 N N . LYS A 1 90 ? 0.125 -5.995 18.558 1.00 96.75 90 LYS A N 1
ATOM 711 C CA . LYS A 1 90 ? 0.519 -7.355 18.158 1.00 96.75 90 LYS A CA 1
ATOM 712 C C . LYS A 1 90 ? 0.361 -7.573 16.652 1.00 96.75 90 LYS A C 1
ATOM 714 O O . LYS A 1 90 ? 1.155 -8.311 16.075 1.00 96.75 90 LYS A O 1
ATOM 719 N N . PHE A 1 91 ? -0.612 -6.913 16.021 1.00 96.75 91 PHE A N 1
ATOM 720 C CA . PHE A 1 91 ? -0.770 -6.917 14.569 1.00 96.75 91 PHE A CA 1
ATOM 721 C C . PHE A 1 91 ? 0.415 -6.267 13.860 1.00 96.75 91 PHE A C 1
ATOM 723 O O . PHE A 1 91 ? 1.054 -6.903 13.027 1.00 96.75 91 PHE A O 1
ATOM 730 N N . LEU A 1 92 ? 0.768 -5.041 14.254 1.00 96.19 92 LEU A N 1
ATOM 731 C CA . LEU A 1 92 ? 1.870 -4.286 13.647 1.00 96.19 92 LEU A CA 1
ATOM 732 C C . LEU A 1 92 ? 3.221 -4.996 13.819 1.00 96.19 92 LEU A C 1
ATOM 734 O O . LEU A 1 92 ? 4.094 -4.911 12.959 1.00 96.19 92 LEU A O 1
ATOM 738 N N . LYS A 1 93 ? 3.369 -5.751 14.912 1.00 94.00 93 LYS A N 1
ATOM 739 C CA . LYS A 1 93 ? 4.562 -6.548 15.234 1.00 94.00 93 LYS A CA 1
ATOM 740 C C . LYS A 1 93 ? 4.589 -7.926 14.560 1.00 94.00 93 LYS A C 1
ATOM 742 O O . LYS A 1 93 ? 5.540 -8.671 14.776 1.00 94.00 93 LYS A O 1
ATOM 747 N N . GLY A 1 94 ? 3.564 -8.288 13.782 1.00 93.06 94 GLY A N 1
ATOM 748 C CA . GLY A 1 94 ? 3.453 -9.603 13.138 1.00 93.06 94 GLY A CA 1
ATOM 749 C C . GLY A 1 94 ? 3.250 -10.766 14.118 1.00 93.06 94 GLY A C 1
ATOM 750 O O . GLY A 1 94 ? 3.508 -11.912 13.774 1.00 93.06 94 GLY A O 1
ATOM 751 N N . GLN A 1 95 ? 2.815 -10.483 15.347 1.00 96.00 95 GLN A N 1
ATOM 752 C CA . GLN A 1 95 ? 2.623 -11.478 16.409 1.00 96.00 95 GLN A CA 1
ATOM 753 C C . GLN A 1 95 ? 1.216 -12.088 16.400 1.00 96.00 95 GLN A C 1
ATOM 755 O O . GLN A 1 95 ? 1.008 -13.159 16.962 1.00 96.00 95 GLN A O 1
ATOM 760 N N . SER A 1 96 ? 0.234 -11.397 15.816 1.00 95.81 96 SER A N 1
ATOM 761 C CA . SER A 1 96 ? -1.144 -11.882 15.689 1.00 95.81 96 SER A CA 1
ATOM 762 C C . SER A 1 96 ? -1.829 -11.239 14.485 1.00 95.81 96 SER A C 1
ATOM 764 O O . SER A 1 96 ? -1.728 -10.022 14.336 1.00 95.81 96 SER A O 1
ATOM 766 N N . PRO A 1 97 ? -2.580 -11.990 13.661 1.00 96.75 97 PRO A N 1
ATOM 767 C CA . PRO A 1 97 ? -3.391 -11.395 12.607 1.00 96.75 97 PRO A CA 1
ATOM 768 C C . PRO A 1 97 ? -4.588 -10.629 13.187 1.00 96.75 97 PRO A C 1
ATOM 770 O O . PRO A 1 97 ? -4.988 -10.836 14.338 1.00 96.75 97 PRO A O 1
ATOM 773 N N . VAL A 1 98 ? -5.188 -9.782 12.351 1.00 97.56 98 VAL A N 1
ATOM 774 C CA . VAL A 1 98 ? -6.493 -9.157 12.598 1.00 97.56 98 VAL A CA 1
ATOM 775 C C . VAL A 1 98 ? -7.516 -9.863 11.730 1.00 97.56 98 VAL A C 1
ATOM 777 O O . VAL A 1 98 ? -7.411 -9.841 10.507 1.00 97.56 98 VAL A O 1
ATOM 780 N N . VAL A 1 99 ? -8.501 -10.495 12.361 1.00 97.62 99 VAL A N 1
ATOM 781 C CA . VAL A 1 99 ? -9.567 -11.208 11.653 1.00 97.62 99 VAL A CA 1
ATOM 782 C C . VAL A 1 99 ? -10.799 -10.318 11.610 1.00 97.62 99 VAL A C 1
ATOM 784 O O . VAL A 1 99 ? -11.399 -10.030 12.643 1.00 97.62 99 VAL A O 1
ATOM 787 N N . ILE A 1 100 ? -11.165 -9.875 10.409 1.00 97.69 100 ILE A N 1
ATOM 788 C CA . ILE A 1 100 ? -12.356 -9.057 10.175 1.00 97.69 100 ILE A CA 1
ATOM 789 C C . ILE A 1 100 ? -13.498 -9.992 9.744 1.00 97.69 100 ILE A C 1
ATOM 791 O O . ILE A 1 100 ? -13.364 -10.655 8.713 1.00 97.69 100 ILE A O 1
ATOM 795 N N . PRO A 1 101 ? -14.609 -10.082 10.500 1.00 96.94 101 PRO A N 1
ATOM 796 C CA . PRO A 1 101 ? -15.767 -10.874 10.092 1.00 96.94 101 PRO A CA 1
ATOM 797 C C . PRO A 1 101 ? -16.415 -10.337 8.810 1.00 96.94 101 PRO A C 1
ATOM 799 O O . PRO A 1 101 ? -16.289 -9.158 8.475 1.00 96.94 101 PRO A O 1
ATOM 802 N N . ALA A 1 102 ? -17.162 -11.194 8.113 1.00 96.31 102 ALA A N 1
ATOM 803 C CA . ALA A 1 102 ? -17.935 -10.778 6.947 1.00 96.31 102 ALA A CA 1
ATOM 804 C C . ALA A 1 102 ? -18.914 -9.642 7.297 1.00 96.31 102 ALA A C 1
ATOM 806 O O . ALA A 1 102 ? -19.463 -9.601 8.397 1.00 96.31 102 ALA A O 1
ATOM 807 N N . ASN A 1 103 ? -19.156 -8.749 6.333 1.00 96.06 103 ASN A N 1
ATOM 808 C CA . ASN A 1 103 ? -20.083 -7.614 6.446 1.00 96.06 103 ASN A CA 1
ATOM 809 C C . ASN A 1 103 ? -19.737 -6.586 7.539 1.00 96.06 103 ASN A C 1
ATOM 811 O O . ASN A 1 103 ? -20.602 -5.820 7.953 1.00 96.06 103 ASN A O 1
ATOM 815 N N . GLN A 1 104 ? -18.478 -6.532 7.980 1.00 97.62 104 GLN A N 1
ATOM 816 C CA . GLN A 1 104 ? -18.004 -5.538 8.941 1.00 97.62 104 GLN A CA 1
ATOM 817 C C . GLN A 1 104 ? -17.157 -4.459 8.268 1.00 97.62 104 GLN A C 1
ATOM 819 O O . GLN A 1 104 ? -16.372 -4.727 7.359 1.00 97.62 104 GLN A O 1
ATOM 824 N N . LYS A 1 105 ? -17.264 -3.230 8.781 1.00 98.00 105 LYS A N 1
ATOM 825 C CA . LYS A 1 105 ? -16.350 -2.131 8.461 1.00 98.00 105 LYS A CA 1
ATOM 826 C C . LYS A 1 105 ? -15.459 -1.862 9.667 1.00 98.00 105 LYS A C 1
ATOM 828 O O . LYS A 1 105 ? -15.954 -1.489 10.727 1.00 98.00 105 LYS A O 1
ATOM 833 N N . VAL A 1 106 ? -14.152 -2.022 9.484 1.00 98.19 106 VAL A N 1
ATOM 834 C CA . VAL A 1 106 ? -13.138 -1.744 10.507 1.00 98.19 106 VAL A CA 1
ATOM 835 C C . VAL A 1 106 ? -12.239 -0.621 10.013 1.00 98.19 106 VAL A C 1
ATOM 837 O O . VAL A 1 106 ? -11.842 -0.612 8.850 1.00 98.19 106 VAL A O 1
ATOM 840 N N . SER A 1 107 ? -11.916 0.332 10.885 1.00 97.50 107 SER A N 1
ATOM 841 C CA . SER A 1 107 ? -10.882 1.334 10.618 1.00 97.50 107 SER A CA 1
ATOM 842 C C . SER A 1 107 ? -9.839 1.327 11.724 1.00 97.50 107 SER A C 1
ATOM 844 O O . SER A 1 107 ? -10.167 1.179 12.902 1.00 97.50 107 SER A O 1
ATOM 846 N N . VAL A 1 108 ? -8.574 1.478 11.336 1.00 97.69 108 VAL A N 1
ATOM 847 C CA . VAL A 1 108 ? -7.428 1.503 12.247 1.00 97.69 108 VAL A CA 1
ATOM 848 C C . VAL A 1 108 ? -6.583 2.718 11.893 1.00 97.69 108 VAL A C 1
ATOM 850 O O . VAL A 1 108 ? -6.154 2.865 10.754 1.00 97.69 108 VAL A O 1
ATOM 853 N N . LEU A 1 109 ? -6.369 3.603 12.864 1.00 97.50 109 LEU A N 1
ATOM 854 C CA . LEU A 1 109 ? -5.414 4.698 12.759 1.00 97.50 109 LEU A CA 1
ATOM 855 C C . LEU A 1 109 ? -4.081 4.221 13.326 1.00 97.50 109 LEU A C 1
ATOM 857 O O . LEU A 1 109 ? -3.990 3.904 14.517 1.00 97.50 109 LEU A O 1
ATOM 861 N N . ILE A 1 110 ? -3.071 4.192 12.468 1.00 97.31 110 ILE A N 1
ATOM 862 C CA . ILE A 1 110 ? -1.712 3.778 12.799 1.00 97.31 110 ILE A CA 1
ATOM 863 C C . ILE A 1 110 ? -0.828 5.022 12.820 1.00 97.31 110 ILE A C 1
ATOM 865 O O . ILE A 1 110 ? -0.961 5.897 11.970 1.00 97.31 110 ILE A O 1
ATOM 869 N N . ASP A 1 111 ? 0.054 5.095 13.805 1.00 96.38 111 ASP A N 1
ATOM 870 C CA . ASP A 1 111 ? 1.046 6.150 13.967 1.00 96.38 111 ASP A CA 1
ATOM 871 C C . ASP A 1 111 ? 2.440 5.544 13.816 1.00 96.38 111 ASP A C 1
ATOM 873 O O . ASP A 1 111 ? 2.818 4.647 14.575 1.00 96.38 111 ASP A O 1
ATOM 877 N N . GLN A 1 112 ? 3.176 6.024 12.811 1.00 95.62 112 GLN A N 1
ATOM 878 C CA . GLN A 1 112 ? 4.557 5.625 12.533 1.00 95.62 112 GLN A CA 1
ATOM 879 C C . GLN A 1 112 ? 5.560 6.230 13.530 1.00 95.62 112 GLN A C 1
ATOM 881 O O . GLN A 1 112 ? 6.734 5.881 13.516 1.00 95.62 112 GLN A O 1
ATOM 886 N N . GLU A 1 113 ? 5.113 7.123 14.415 1.00 94.69 113 GLU A N 1
ATOM 887 C CA . GLU A 1 113 ? 5.880 7.809 15.462 1.00 94.69 113 GLU A CA 1
ATOM 888 C C . GLU A 1 113 ? 6.918 8.816 14.949 1.00 94.69 113 GLU A C 1
ATOM 890 O O . GLU A 1 113 ? 7.140 9.847 15.580 1.00 94.69 113 GLU A O 1
ATOM 895 N N . PHE A 1 114 ? 7.465 8.627 13.751 1.00 94.75 114 PHE A N 1
ATOM 896 C CA . PHE A 1 114 ? 8.329 9.561 13.020 1.00 94.75 114 PHE A CA 1
ATOM 897 C C . PHE A 1 114 ? 7.806 9.751 11.591 1.00 94.75 114 PHE A C 1
ATOM 899 O O . PHE A 1 114 ? 6.994 8.951 11.129 1.00 94.75 114 PHE A O 1
ATOM 906 N N . LEU A 1 115 ? 8.169 10.861 10.946 1.00 95.06 115 LEU A N 1
ATOM 907 C CA . LEU A 1 115 ? 7.804 11.107 9.551 1.00 95.06 115 LEU A CA 1
ATOM 908 C C . LEU A 1 115 ? 8.679 10.216 8.668 1.00 95.06 115 LEU A C 1
ATOM 910 O O . LEU A 1 115 ? 9.900 10.227 8.835 1.00 95.06 115 LEU A O 1
ATOM 914 N N . THR A 1 116 ? 8.079 9.456 7.758 1.00 94.75 116 THR A N 1
ATOM 915 C CA . THR A 1 116 ? 8.807 8.538 6.873 1.00 94.75 116 THR A CA 1
ATOM 916 C C . THR A 1 116 ? 8.354 8.678 5.428 1.00 94.75 116 THR A C 1
ATOM 918 O O . THR A 1 116 ? 7.268 9.183 5.156 1.00 94.75 116 THR A O 1
ATOM 921 N N . THR A 1 117 ? 9.185 8.196 4.508 1.00 94.44 117 THR A N 1
ATOM 922 C CA . THR A 1 117 ? 8.865 8.067 3.086 1.00 94.44 117 THR A CA 1
ATOM 923 C C . THR A 1 117 ? 9.027 6.600 2.715 1.00 94.44 117 THR A C 1
ATOM 925 O O . THR A 1 117 ? 10.148 6.105 2.634 1.00 94.44 117 THR A O 1
ATOM 928 N N . ALA A 1 118 ? 7.914 5.888 2.566 1.00 94.00 118 ALA A N 1
ATOM 929 C CA . ALA A 1 118 ? 7.906 4.434 2.401 1.00 94.00 118 ALA A CA 1
ATOM 930 C C . ALA A 1 118 ? 6.648 3.972 1.650 1.00 94.00 118 ALA A C 1
ATOM 932 O O . ALA A 1 118 ? 5.853 4.787 1.192 1.00 94.00 118 ALA A O 1
ATOM 933 N N . TYR A 1 119 ? 6.413 2.666 1.564 1.00 93.56 119 TYR A N 1
ATOM 934 C CA . TYR A 1 119 ? 5.106 2.083 1.243 1.00 93.56 119 TYR A CA 1
ATOM 935 C C . TYR A 1 119 ? 4.815 0.939 2.236 1.00 93.56 119 TYR A C 1
ATOM 937 O O . TYR A 1 119 ? 5.741 0.246 2.658 1.00 93.56 119 TYR A O 1
ATOM 945 N N . PRO A 1 120 ? 3.565 0.750 2.688 1.00 94.31 120 PRO A N 1
ATOM 946 C CA . PRO A 1 120 ? 3.213 -0.348 3.576 1.00 94.31 120 PRO A CA 1
ATOM 947 C C . PRO A 1 120 ? 3.055 -1.653 2.791 1.00 94.31 120 PRO A C 1
ATOM 949 O O . PRO A 1 120 ? 2.532 -1.676 1.678 1.00 94.31 120 PRO A O 1
ATOM 952 N N . GLU A 1 121 ? 3.426 -2.754 3.431 1.00 95.75 121 GLU A N 1
ATOM 953 C CA . GLU A 1 121 ? 3.136 -4.102 2.956 1.00 95.75 121 GLU A CA 1
ATOM 954 C C . GLU A 1 121 ? 2.050 -4.739 3.823 1.00 95.75 121 GLU A C 1
ATOM 956 O O . GLU A 1 121 ? 2.132 -4.739 5.056 1.00 95.75 121 GLU A O 1
ATOM 961 N N . LEU A 1 122 ? 1.024 -5.301 3.183 1.00 96.19 122 LEU A N 1
ATOM 962 C CA . LEU A 1 122 ? -0.083 -5.961 3.863 1.00 96.19 122 LEU A CA 1
ATOM 963 C C . LEU A 1 122 ? -0.300 -7.362 3.297 1.00 96.19 122 LEU A C 1
ATOM 965 O O . LEU A 1 122 ? -0.663 -7.528 2.137 1.00 96.19 122 LEU A O 1
ATOM 969 N N . THR A 1 123 ? -0.144 -8.379 4.143 1.00 97.38 123 THR A N 1
ATOM 970 C CA . THR A 1 123 ? -0.533 -9.752 3.800 1.00 97.38 123 THR A CA 1
ATOM 971 C C . THR A 1 123 ? -1.997 -9.991 4.161 1.00 97.38 123 THR A C 1
ATOM 973 O O . THR A 1 123 ? -2.392 -9.815 5.314 1.00 97.38 123 THR A O 1
ATOM 976 N N . VAL A 1 124 ? -2.800 -10.411 3.185 1.00 98.00 124 VAL A N 1
ATOM 977 C CA . VAL A 1 124 ? -4.245 -10.635 3.324 1.00 98.00 124 VAL A CA 1
ATOM 978 C C . VAL A 1 124 ? -4.603 -12.062 2.924 1.00 98.00 124 VAL A C 1
ATOM 980 O O . VAL A 1 124 ? -4.098 -12.595 1.939 1.00 98.00 124 VAL A O 1
ATOM 983 N N . SER A 1 125 ? -5.518 -12.666 3.679 1.00 98.31 125 SER A N 1
ATOM 984 C CA . SER A 1 125 ? -6.135 -13.953 3.355 1.00 98.31 125 SER A CA 1
ATOM 985 C C . SER A 1 125 ? -7.656 -13.812 3.356 1.00 98.31 125 SER A C 1
ATOM 987 O O . SER A 1 125 ? -8.218 -13.212 4.273 1.00 98.31 125 SER A O 1
ATOM 989 N N . GLY A 1 126 ? -8.335 -14.388 2.363 1.00 98.19 126 GLY A N 1
ATOM 990 C CA . GLY A 1 126 ? -9.788 -14.302 2.231 1.00 98.19 126 GLY A CA 1
ATOM 991 C C . GLY A 1 126 ? -10.262 -12.927 1.744 1.00 98.19 126 GLY A C 1
ATOM 992 O O . GLY A 1 126 ? -9.606 -12.275 0.937 1.00 98.19 126 GLY A O 1
ATOM 993 N N . GLY A 1 127 ? -11.446 -12.503 2.194 1.00 97.69 127 GLY A N 1
ATOM 994 C CA . GLY A 1 127 ? -11.958 -11.154 1.926 1.00 97.69 127 GLY A CA 1
ATOM 995 C C . GLY A 1 127 ? -12.450 -10.898 0.499 1.00 97.69 127 GLY A C 1
ATOM 996 O O . GLY A 1 127 ? -12.497 -9.742 0.085 1.00 97.69 127 GLY A O 1
ATOM 997 N N . ARG A 1 128 ? -12.839 -11.928 -0.263 1.00 98.06 128 ARG A N 1
ATOM 998 C CA . ARG A 1 128 ? -13.442 -11.727 -1.591 1.00 98.06 128 ARG A CA 1
ATOM 999 C C . ARG A 1 128 ? -14.640 -10.777 -1.511 1.00 98.06 128 ARG A C 1
ATOM 1001 O O . ARG A 1 128 ? -15.508 -10.961 -0.660 1.00 98.06 128 ARG A O 1
ATOM 1008 N N . GLY A 1 129 ? -14.680 -9.784 -2.397 1.00 97.19 129 GLY A N 1
ATOM 1009 C CA . GLY A 1 129 ? -15.737 -8.765 -2.433 1.00 97.19 129 GLY A CA 1
ATOM 1010 C C . GLY A 1 129 ? -15.612 -7.686 -1.351 1.00 97.19 129 GLY A C 1
ATOM 1011 O O . GLY A 1 129 ? -16.478 -6.822 -1.248 1.00 97.19 129 GLY A O 1
ATOM 1012 N N . SER A 1 130 ? -14.545 -7.718 -0.547 1.00 98.19 130 SER A N 1
ATOM 1013 C CA . SER A 1 130 ? -14.189 -6.628 0.362 1.00 98.19 130 SER A CA 1
ATOM 1014 C C . SER A 1 130 ? -13.254 -5.622 -0.314 1.00 98.19 130 SER A C 1
ATOM 1016 O O . SER A 1 130 ? -12.802 -5.812 -1.442 1.00 98.19 130 SER A O 1
ATOM 1018 N N . SER A 1 131 ? -12.953 -4.538 0.395 1.00 98.00 131 SER A N 1
ATOM 1019 C CA . SER A 1 131 ? -12.018 -3.513 -0.051 1.00 98.00 131 SER A CA 1
ATOM 1020 C C . SER A 1 131 ? -11.126 -3.100 1.117 1.00 98.00 131 SER A C 1
ATOM 1022 O O . SER A 1 131 ? -11.640 -2.803 2.198 1.00 98.00 131 SER A O 1
ATOM 1024 N N . VAL A 1 132 ? -9.817 -3.021 0.899 1.00 98.00 132 VAL A N 1
ATOM 1025 C CA . VAL A 1 132 ? -8.850 -2.509 1.874 1.00 98.00 132 VAL A CA 1
ATOM 1026 C C . VAL A 1 132 ? -8.294 -1.193 1.361 1.00 98.00 132 VAL A C 1
ATOM 1028 O O . VAL A 1 132 ? -7.674 -1.155 0.304 1.00 98.00 132 VAL A O 1
ATOM 1031 N N . ARG A 1 133 ? -8.534 -0.109 2.100 1.00 96.44 133 ARG A N 1
ATOM 1032 C CA . ARG A 1 133 ? -8.004 1.216 1.778 1.00 96.44 133 ARG A CA 1
ATOM 1033 C C . ARG A 1 133 ? -6.909 1.582 2.764 1.00 96.44 133 ARG A C 1
ATOM 1035 O O . ARG A 1 133 ? -7.163 1.607 3.967 1.00 96.44 133 ARG A O 1
ATOM 1042 N N . LEU A 1 134 ? -5.728 1.894 2.249 1.00 95.62 134 LEU A N 1
ATOM 1043 C CA . LEU A 1 134 ? -4.628 2.459 3.021 1.00 95.62 134 LEU A CA 1
ATOM 1044 C C . LEU A 1 134 ? -4.603 3.953 2.755 1.00 95.62 134 LEU A C 1
ATOM 1046 O O . LEU A 1 134 ? -4.566 4.345 1.601 1.00 95.62 134 LEU A O 1
ATOM 1050 N N . THR A 1 135 ? -4.680 4.783 3.790 1.00 95.00 135 THR A N 1
ATOM 1051 C CA . THR A 1 135 ? -4.703 6.242 3.645 1.00 95.00 135 THR A CA 1
ATOM 1052 C C . THR A 1 135 ? -3.544 6.854 4.422 1.00 95.00 135 THR A C 1
ATOM 1054 O O . THR A 1 135 ? -3.313 6.481 5.571 1.00 95.00 135 THR A O 1
ATOM 1057 N N . TYR A 1 136 ? -2.842 7.800 3.802 1.00 94.00 136 TYR A N 1
ATOM 1058 C CA . TYR A 1 136 ? -1.576 8.347 4.289 1.00 94.00 136 TYR A CA 1
ATOM 1059 C C . TYR A 1 136 ? -1.722 9.816 4.668 1.00 94.00 136 TYR A C 1
ATOM 1061 O O . TYR A 1 136 ? -2.246 10.611 3.887 1.00 94.00 136 TYR A O 1
ATOM 1069 N N . ALA A 1 137 ? -1.244 10.194 5.850 1.00 94.19 137 ALA A N 1
ATOM 1070 C CA . ALA A 1 137 ? -1.264 11.579 6.294 1.00 94.19 137 ALA A CA 1
ATOM 1071 C C . ALA A 1 137 ? -0.124 11.857 7.274 1.00 94.19 137 ALA A C 1
ATOM 1073 O O . ALA A 1 137 ? 0.012 11.155 8.268 1.00 94.19 137 ALA A O 1
ATOM 1074 N N . GLU A 1 138 ? 0.613 12.945 7.047 1.00 94.31 138 GLU A N 1
ATOM 1075 C CA . GLU A 1 138 ? 1.663 13.409 7.968 1.00 94.31 138 GLU A CA 1
ATOM 1076 C C . GLU A 1 138 ? 1.097 13.910 9.311 1.00 94.31 138 GLU A C 1
ATOM 1078 O O . GLU A 1 138 ? 1.780 13.914 10.337 1.00 94.31 138 GLU A O 1
ATOM 1083 N N . ALA A 1 139 ? -0.145 14.408 9.290 1.00 94.81 139 ALA A N 1
ATOM 1084 C CA . ALA A 1 139 ? -0.893 14.868 10.455 1.00 94.81 139 ALA A CA 1
ATOM 1085 C C . ALA A 1 139 ? -2.400 14.906 10.160 1.00 94.81 139 ALA A C 1
ATOM 1087 O O . ALA A 1 139 ? -2.824 14.951 9.004 1.00 94.81 139 ALA A O 1
ATOM 1088 N N . LEU A 1 140 ? -3.208 14.935 11.221 1.00 96.25 140 LEU A N 1
ATOM 1089 C CA . LEU A 1 140 ? -4.667 14.969 11.128 1.00 96.25 140 LEU A CA 1
ATOM 1090 C C . LEU A 1 140 ? -5.231 16.394 11.156 1.00 96.25 140 LEU A C 1
ATOM 1092 O O . LEU A 1 140 ? -4.601 17.336 11.646 1.00 96.25 140 LEU A O 1
ATOM 1096 N N . TYR A 1 141 ? -6.466 16.535 10.687 1.00 96.50 141 TYR A N 1
ATOM 1097 C CA . TYR A 1 141 ? -7.176 17.802 10.568 1.00 96.50 141 TYR A CA 1
ATOM 1098 C C . TYR A 1 141 ? -8.312 17.916 11.583 1.00 96.50 141 TYR A C 1
ATOM 1100 O O . TYR A 1 141 ? -8.914 16.921 11.982 1.00 96.50 141 TYR A O 1
ATOM 1108 N N . LYS A 1 142 ? -8.618 19.150 11.987 1.00 96.06 142 LYS A N 1
ATOM 1109 C CA . LYS A 1 142 ? -9.849 19.516 12.702 1.00 96.06 142 LYS A CA 1
ATOM 1110 C C . LYS A 1 142 ? -10.332 20.853 12.166 1.00 96.06 142 LYS A C 1
ATOM 1112 O O . LYS A 1 142 ? -9.548 21.795 12.107 1.00 96.06 142 LYS A O 1
ATOM 1117 N N . ASN A 1 143 ? -11.598 20.932 11.757 1.00 94.25 143 ASN A N 1
ATOM 1118 C CA . ASN A 1 143 ? -12.193 22.144 11.178 1.00 94.25 143 ASN A CA 1
ATOM 1119 C C . ASN A 1 143 ? -11.357 22.725 10.015 1.00 94.25 143 ASN A C 1
ATOM 1121 O O . ASN A 1 143 ? -11.124 23.928 9.947 1.00 94.25 143 ASN A O 1
ATOM 1125 N N . GLY A 1 144 ? -10.831 21.856 9.145 1.00 92.56 144 GLY A N 1
ATOM 1126 C CA . GLY A 1 144 ? -9.989 22.252 8.008 1.00 92.56 144 GLY A CA 1
ATOM 1127 C C . GLY A 1 144 ? -8.553 22.668 8.356 1.00 92.56 144 GLY A C 1
ATOM 1128 O O . GLY A 1 144 ? -7.779 22.961 7.450 1.00 92.56 144 GLY A O 1
ATOM 1129 N N . GLN A 1 145 ? -8.153 22.656 9.632 1.00 93.88 145 GLN A N 1
ATOM 1130 C CA . GLN A 1 145 ? -6.801 23.027 10.060 1.00 93.88 145 GLN A CA 1
ATOM 1131 C C . GLN A 1 145 ? -5.943 21.795 10.368 1.00 93.88 145 GLN A C 1
ATOM 1133 O O . GLN A 1 145 ? -6.324 20.955 11.193 1.00 93.88 145 GLN A O 1
ATOM 1138 N N . LYS A 1 146 ? -4.769 21.707 9.725 1.00 94.25 146 LYS A N 1
ATOM 1139 C CA . LYS A 1 146 ? -3.759 20.667 9.984 1.00 94.25 146 LYS A CA 1
ATOM 1140 C C . LYS A 1 146 ? -3.200 20.850 11.397 1.00 94.25 146 LYS A C 1
ATOM 1142 O O . LYS A 1 146 ? -2.841 21.958 11.785 1.00 94.25 146 LYS A O 1
ATOM 1147 N N . GLY A 1 147 ? -3.178 19.776 12.179 1.00 93.88 147 GLY A N 1
ATOM 1148 C CA . GLY A 1 147 ? -2.696 19.784 13.558 1.00 93.88 147 GLY A CA 1
ATOM 1149 C C . GLY A 1 147 ? -1.245 19.351 13.722 1.00 93.88 147 GLY A C 1
ATOM 1150 O O . GLY A 1 147 ? -0.548 19.033 12.760 1.00 93.88 147 GLY A O 1
ATOM 1151 N N . ASN A 1 148 ? -0.825 19.263 14.984 1.00 94.69 148 ASN A N 1
ATOM 1152 C CA . ASN A 1 148 ? 0.353 18.494 15.362 1.00 94.69 148 ASN A CA 1
ATOM 1153 C C . ASN A 1 148 ? 0.074 16.998 15.140 1.00 94.69 148 ASN A C 1
ATOM 1155 O O . ASN A 1 148 ? -0.988 16.505 15.519 1.00 94.69 148 ASN A O 1
ATOM 1159 N N . ARG A 1 149 ? 1.036 16.264 14.573 1.00 93.19 149 ARG A N 1
ATOM 1160 C CA . ARG A 1 149 ? 0.896 14.828 14.276 1.00 93.19 149 ARG A CA 1
ATOM 1161 C C . ARG A 1 149 ? 0.589 13.950 15.493 1.00 93.19 149 ARG A C 1
ATOM 1163 O O . ARG A 1 149 ? -0.036 12.905 15.357 1.00 93.19 149 ARG A O 1
ATOM 1170 N N . ASN A 1 150 ? 0.981 14.388 16.689 1.00 94.06 150 ASN A N 1
ATOM 1171 C CA . ASN A 1 150 ? 0.732 13.650 17.925 1.00 94.06 150 ASN A CA 1
ATOM 1172 C C . ASN A 1 150 ? -0.712 13.802 18.431 1.00 94.06 150 ASN A C 1
ATOM 1174 O O . ASN A 1 150 ? -1.172 12.970 19.221 1.00 94.06 150 ASN A O 1
ATOM 1178 N N . GLU A 1 151 ? -1.439 14.825 17.979 1.00 95.56 151 GLU A N 1
ATOM 1179 C CA . GLU A 1 151 ? -2.813 15.095 18.391 1.00 95.56 151 GLU A CA 1
ATOM 1180 C C . GLU A 1 151 ? -3.806 14.364 17.485 1.00 95.56 151 GLU A C 1
ATOM 1182 O O . GLU A 1 151 ? -3.853 14.595 16.278 1.00 95.56 151 GLU A O 1
ATOM 1187 N N . ILE A 1 152 ? -4.645 13.512 18.078 1.00 95.94 152 ILE A N 1
ATOM 1188 C CA . ILE A 1 152 ? -5.642 12.718 17.336 1.00 95.94 152 ILE A CA 1
ATOM 1189 C C . ILE A 1 152 ? -7.089 12.974 17.771 1.00 95.94 152 ILE A C 1
ATOM 1191 O O . ILE A 1 152 ? -8.023 12.570 17.077 1.00 95.94 152 ILE A O 1
ATOM 1195 N N . GLU A 1 153 ? -7.285 13.617 18.922 1.00 95.94 153 GLU A N 1
ATOM 1196 C CA . GLU A 1 153 ? -8.602 13.744 19.542 1.00 95.94 153 GLU A CA 1
ATOM 1197 C C . GLU A 1 153 ? -9.489 14.729 18.775 1.00 95.94 153 GLU A C 1
ATOM 1199 O O . GLU A 1 153 ? -9.087 15.860 18.485 1.00 95.94 153 GLU A O 1
ATOM 1204 N N . GLY A 1 154 ? -10.696 14.286 18.413 1.00 95.31 154 GLY A N 1
ATOM 1205 C CA . GLY A 1 154 ? -11.592 15.033 17.526 1.00 95.31 154 GLY A CA 1
ATOM 1206 C C . GLY A 1 154 ? -10.978 15.411 16.170 1.00 95.31 154 GLY A C 1
ATOM 1207 O O . GLY A 1 154 ? -11.411 16.398 15.574 1.00 95.31 154 GLY A O 1
ATOM 1208 N N . ARG A 1 155 ? -9.945 14.684 15.717 1.00 96.12 155 ARG A N 1
ATOM 1209 C CA . ARG A 1 155 ? -9.258 14.902 14.440 1.00 96.12 155 ARG A CA 1
ATOM 1210 C C . ARG A 1 155 ? -9.466 13.727 13.481 1.00 96.12 155 ARG A C 1
ATOM 1212 O O . ARG A 1 155 ? -9.643 12.566 13.884 1.00 96.12 155 ARG A O 1
ATOM 1219 N N . GLU A 1 156 ? -9.409 14.037 12.194 1.00 95.19 156 GLU A N 1
ATOM 1220 C CA . GLU A 1 156 ? -9.646 13.102 11.096 1.00 95.19 156 GLU A CA 1
ATOM 1221 C C . GLU A 1 156 ? -8.581 13.205 10.006 1.00 95.19 156 GLU A C 1
ATOM 1223 O O . GLU A 1 156 ? -7.854 14.194 9.901 1.00 95.19 156 GLU A O 1
ATOM 1228 N N . ILE A 1 157 ? -8.477 12.150 9.201 1.00 93.62 157 ILE A N 1
ATOM 1229 C CA . ILE A 1 157 ? -7.683 12.199 7.980 1.00 93.62 157 ILE A CA 1
ATOM 1230 C C . ILE A 1 157 ? -8.500 12.967 6.937 1.00 93.62 157 ILE A C 1
ATOM 1232 O O . ILE A 1 157 ? -9.643 12.604 6.671 1.00 93.62 157 ILE A O 1
ATOM 1236 N N . ALA A 1 158 ? -7.908 13.998 6.340 1.00 87.12 158 ALA A N 1
ATOM 1237 C CA . ALA A 1 158 ? -8.518 14.795 5.282 1.00 87.12 158 ALA A CA 1
ATOM 1238 C C . ALA A 1 158 ? -7.492 15.064 4.175 1.00 87.12 158 ALA A C 1
ATOM 1240 O O . ALA A 1 158 ? -6.305 15.201 4.465 1.00 87.12 158 ALA A O 1
ATOM 1241 N N . ASN A 1 159 ? -7.961 15.167 2.924 1.00 76.88 159 ASN A N 1
ATOM 1242 C CA . ASN A 1 159 ? -7.138 15.465 1.739 1.00 76.88 159 ASN A CA 1
ATOM 1243 C C . ASN A 1 159 ? -5.926 14.532 1.573 1.00 76.88 159 ASN A C 1
ATOM 1245 O O . ASN A 1 159 ? -4.825 14.980 1.260 1.00 76.88 159 ASN A O 1
ATOM 1249 N N . ALA A 1 160 ? -6.122 13.243 1.838 1.00 83.00 160 ALA A N 1
ATOM 1250 C CA . ALA A 1 160 ? -5.041 12.278 1.944 1.00 83.00 160 ALA A CA 1
ATOM 1251 C C . ALA A 1 160 ? -4.907 11.391 0.706 1.00 83.00 160 ALA A C 1
ATOM 1253 O O . ALA A 1 160 ? -5.896 11.028 0.064 1.00 83.00 160 ALA A O 1
ATOM 1254 N N . TYR A 1 161 ? -3.668 10.985 0.438 1.00 87.75 161 TYR A N 1
ATOM 1255 C CA . TYR A 1 161 ? -3.367 9.922 -0.511 1.00 87.75 161 TYR A CA 1
ATOM 1256 C C . TYR A 1 161 ? -3.917 8.605 -0.009 1.00 87.75 161 TYR A C 1
ATOM 1258 O O . TYR A 1 161 ? -4.020 8.382 1.203 1.00 87.75 161 TYR A O 1
ATOM 1266 N N . PHE A 1 162 ? -4.226 7.714 -0.936 1.00 92.62 162 PHE A N 1
ATOM 1267 C CA . PHE A 1 162 ? -4.624 6.375 -0.567 1.00 92.62 162 PHE A CA 1
ATOM 1268 C C . PHE A 1 162 ? -4.223 5.367 -1.621 1.00 92.62 162 PHE A C 1
ATOM 1270 O O . PHE A 1 162 ? -4.173 5.703 -2.787 1.00 92.62 162 PHE A O 1
ATOM 1277 N N . ASP A 1 163 ? -4.050 4.122 -1.217 1.00 94.62 163 ASP A N 1
ATOM 1278 C CA . ASP A 1 163 ? -4.063 2.992 -2.137 1.00 94.62 163 ASP A CA 1
ATOM 1279 C C . ASP A 1 163 ? -5.260 2.107 -1.795 1.00 94.62 163 ASP A C 1
ATOM 1281 O O . ASP A 1 163 ? -5.718 2.045 -0.645 1.00 94.62 163 ASP A O 1
ATOM 1285 N N . GLN A 1 164 ? -5.816 1.461 -2.811 1.00 96.00 164 GLN A N 1
ATOM 1286 C CA . GLN A 1 164 ? -7.019 0.654 -2.704 1.00 96.00 164 GLN A CA 1
ATOM 1287 C C . GLN A 1 164 ? -6.742 -0.749 -3.226 1.00 96.00 164 GLN A C 1
ATOM 1289 O O . GLN A 1 164 ? -6.369 -0.938 -4.376 1.00 96.00 164 GLN A O 1
ATOM 1294 N N . PHE A 1 165 ? -7.007 -1.745 -2.392 1.00 97.69 165 PHE A N 1
ATOM 1295 C CA . PHE A 1 165 ? -6.881 -3.150 -2.751 1.00 97.69 165 PHE A CA 1
ATOM 1296 C C . PHE A 1 165 ? -8.243 -3.839 -2.683 1.00 97.69 165 PHE A C 1
ATOM 1298 O O . PHE A 1 165 ? -9.004 -3.619 -1.734 1.00 97.69 165 PHE A O 1
ATOM 1305 N N . TYR A 1 166 ? -8.540 -4.683 -3.667 1.00 98.25 166 TYR A N 1
ATOM 1306 C CA . TYR A 1 166 ? -9.713 -5.554 -3.710 1.00 98.25 166 TYR A CA 1
ATOM 1307 C C . TYR A 1 166 ? -9.252 -7.016 -3.639 1.00 98.25 166 TYR A C 1
ATOM 1309 O O . TYR A 1 166 ? -8.742 -7.537 -4.631 1.00 98.25 166 TYR A O 1
ATOM 1317 N N . PRO A 1 167 ? -9.360 -7.681 -2.471 1.00 98.38 167 PRO A N 1
ATOM 1318 C CA . PRO A 1 167 ? -8.936 -9.072 -2.317 1.00 98.38 167 PRO A CA 1
ATOM 1319 C C . PRO A 1 167 ? -9.770 -10.065 -3.141 1.00 98.38 167 PRO A C 1
ATOM 1321 O O . PRO A 1 167 ? -10.990 -9.938 -3.253 1.00 98.38 167 PRO A O 1
ATOM 1324 N N . ASP A 1 168 ? -9.116 -11.115 -3.645 1.00 98.12 168 ASP A N 1
ATOM 1325 C CA . ASP A 1 168 ? -9.708 -12.186 -4.466 1.00 98.12 168 ASP A CA 1
ATOM 1326 C C . ASP A 1 168 ? -10.285 -13.350 -3.629 1.00 98.12 168 ASP A C 1
ATOM 1328 O O . ASP A 1 168 ? -11.016 -14.214 -4.127 1.00 98.12 168 ASP A O 1
ATOM 1332 N N . GLY A 1 169 ? -9.991 -13.380 -2.327 1.00 98.12 169 GLY A N 1
ATOM 1333 C CA . GLY A 1 169 ? -10.322 -14.499 -1.447 1.00 98.12 169 GLY A CA 1
ATOM 1334 C C . GLY A 1 169 ? -9.210 -15.535 -1.289 1.00 98.12 169 GLY A C 1
ATOM 1335 O O . GLY A 1 169 ? -9.412 -16.500 -0.553 1.00 98.12 169 GLY A O 1
ATOM 1336 N N . GLY A 1 170 ? -8.070 -15.365 -1.961 1.00 98.06 170 GLY A N 1
ATOM 1337 C CA . GLY A 1 170 ? -6.909 -16.238 -1.836 1.00 98.06 170 GLY A CA 1
ATOM 1338 C C . GLY A 1 170 ? -6.233 -16.122 -0.470 1.00 98.06 170 GLY A C 1
ATOM 1339 O O . GLY A 1 170 ? -6.551 -15.252 0.339 1.00 98.06 170 GLY A O 1
ATOM 1340 N N . SER A 1 171 ? -5.292 -17.019 -0.196 1.00 97.44 171 SER A N 1
ATOM 1341 C CA . SER A 1 171 ? -4.476 -16.991 1.020 1.00 97.44 171 SER A CA 1
ATOM 1342 C C . SER A 1 171 ? -3.161 -16.255 0.790 1.00 97.44 171 SER A C 1
ATOM 1344 O O . SER A 1 171 ? -2.533 -16.443 -0.252 1.00 97.44 171 SER A O 1
ATOM 1346 N N . ASN A 1 172 ? -2.700 -15.517 1.799 1.00 96.38 172 ASN A N 1
ATOM 1347 C CA . ASN A 1 172 ? -1.371 -14.906 1.861 1.00 96.38 172 ASN A CA 1
ATOM 1348 C C . ASN A 1 172 ? -1.039 -14.025 0.644 1.00 96.38 172 ASN A C 1
ATOM 1350 O O . ASN A 1 172 ? 0.074 -14.061 0.122 1.00 96.38 172 ASN A O 1
ATOM 1354 N N . ARG A 1 173 ? -2.009 -13.233 0.178 1.00 97.06 173 ARG A N 1
ATOM 1355 C CA . ARG A 1 173 ? -1.790 -12.221 -0.859 1.00 97.06 173 ARG A CA 1
ATOM 1356 C C . ARG A 1 173 ? -1.012 -11.057 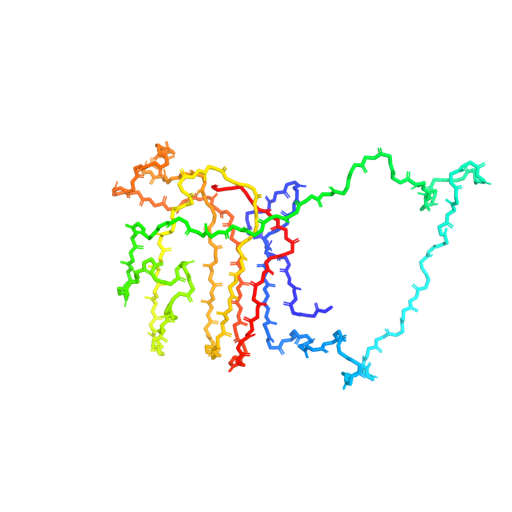-0.267 1.00 97.06 173 ARG A C 1
ATOM 1358 O O . ARG A 1 173 ? -1.479 -10.442 0.690 1.00 97.06 173 ARG A O 1
ATOM 1365 N N . LEU A 1 174 ? 0.158 -10.761 -0.824 1.00 96.75 174 LEU A N 1
ATOM 1366 C CA . LEU A 1 174 ? 0.925 -9.572 -0.470 1.00 96.75 174 LEU A CA 1
ATOM 1367 C C . LEU A 1 174 ? 0.430 -8.392 -1.304 1.00 96.75 174 LEU A C 1
ATOM 1369 O O . LEU A 1 174 ? 0.616 -8.365 -2.518 1.00 96.75 174 LEU A O 1
ATOM 1373 N N . PHE A 1 175 ? -0.183 -7.417 -0.645 1.00 96.62 175 PHE A N 1
ATOM 1374 C CA . PHE A 1 175 ? -0.480 -6.122 -1.234 1.00 96.62 175 PHE A CA 1
ATOM 1375 C C . PHE A 1 175 ? 0.614 -5.125 -0.879 1.00 96.62 175 PHE A C 1
ATOM 1377 O O . PHE A 1 175 ? 0.926 -4.930 0.298 1.00 96.62 175 PHE A O 1
ATOM 1384 N N . ARG A 1 176 ? 1.154 -4.478 -1.910 1.00 93.81 176 ARG A N 1
ATOM 1385 C CA . ARG A 1 176 ? 2.048 -3.329 -1.802 1.00 93.81 176 ARG A CA 1
ATOM 1386 C C . ARG A 1 176 ? 1.759 -2.347 -2.947 1.00 93.81 176 ARG A C 1
ATOM 1388 O O . ARG A 1 176 ? 1.487 -2.808 -4.061 1.00 93.81 176 ARG A O 1
ATOM 1395 N N . PRO A 1 177 ? 1.783 -1.032 -2.692 1.00 91.38 177 PRO A N 1
ATOM 1396 C CA . PRO A 1 177 ? 1.744 -0.017 -3.743 1.00 91.38 177 PRO A CA 1
ATOM 1397 C C . PRO A 1 177 ? 2.974 -0.106 -4.658 1.00 91.38 177 PRO A C 1
ATOM 1399 O O . PRO A 1 177 ? 4.005 -0.659 -4.277 1.00 91.38 177 PRO A O 1
ATOM 1402 N N . LEU A 1 178 ? 2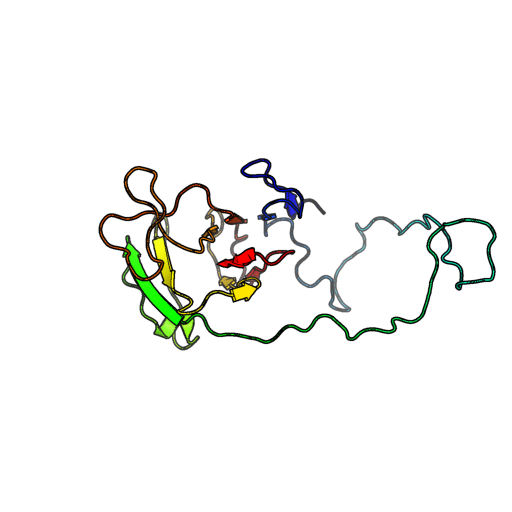.881 0.478 -5.848 1.00 89.44 178 LEU A N 1
ATOM 1403 C CA . LEU A 1 178 ? 3.999 0.661 -6.776 1.00 89.44 178 LEU A CA 1
ATOM 1404 C C . LEU A 1 178 ? 4.898 1.834 -6.374 1.00 89.44 178 LEU A C 1
ATOM 1406 O O . LEU A 1 178 ? 6.035 1.914 -6.835 1.00 89.44 178 LEU A O 1
ATOM 1410 N N . TRP A 1 179 ? 4.391 2.759 -5.551 1.00 87.94 179 TRP A N 1
ATOM 1411 C CA . TRP A 1 179 ? 5.113 3.973 -5.185 1.00 87.94 179 TRP A CA 1
ATOM 1412 C C . TRP A 1 179 ? 4.963 4.350 -3.717 1.00 87.94 179 TRP A C 1
ATOM 1414 O O . TRP A 1 179 ? 3.877 4.261 -3.138 1.00 87.94 179 TRP A O 1
ATOM 1424 N N . PHE A 1 180 ? 6.044 4.870 -3.140 1.00 90.38 180 PHE A N 1
ATOM 1425 C CA . PHE A 1 180 ? 6.052 5.371 -1.774 1.00 90.38 180 PHE A CA 1
ATOM 1426 C C . PHE A 1 180 ? 5.225 6.656 -1.603 1.00 90.38 180 PHE A C 1
ATOM 1428 O O . PHE A 1 180 ? 4.936 7.383 -2.558 1.00 90.38 180 PHE A O 1
ATOM 1435 N N . LYS A 1 181 ? 4.843 6.945 -0.358 1.00 91.12 181 LYS A N 1
ATOM 1436 C CA . LYS A 1 181 ? 4.227 8.202 0.093 1.00 91.12 181 LYS A CA 1
ATOM 1437 C C . LYS A 1 181 ? 4.948 8.684 1.355 1.00 91.12 181 LYS A C 1
ATOM 1439 O O . LYS A 1 181 ? 5.745 7.945 1.930 1.00 91.12 181 LYS A O 1
ATOM 1444 N N . THR A 1 182 ? 4.657 9.908 1.784 1.00 91.50 182 THR A N 1
ATOM 1445 C CA . THR A 1 182 ? 5.179 10.473 3.037 1.00 91.50 182 THR A CA 1
ATOM 1446 C C . THR A 1 182 ? 4.060 10.581 4.075 1.00 91.50 182 THR A C 1
ATOM 1448 O O . THR A 1 182 ? 2.976 11.078 3.750 1.00 91.50 182 THR A O 1
ATOM 1451 N N . TRP A 1 183 ? 4.296 10.088 5.298 1.00 92.06 183 TRP A N 1
ATOM 1452 C CA . TRP A 1 183 ? 3.340 10.097 6.422 1.00 92.06 183 TRP A CA 1
ATOM 1453 C C . TRP A 1 183 ? 4.026 10.024 7.796 1.00 92.06 183 TRP A C 1
ATOM 1455 O O . TRP A 1 183 ? 5.218 9.651 7.862 1.00 92.06 183 TRP A O 1
#

Secondary structure (DSSP, 8-state):
-TTEEE-STT-BTTBPPEEEETTSS-TTTTSTT---TTSPPP------EETTT-SS-SSEE----SPPPP-------EEEEEESS---TTTTTTSS---PPTT---EEEEE-SS--EE---EEE---TT--EEEEE-SS-EETTEE--TT--TT-B--S-EEEEEE--S-SSEEE--SS-EE-